Protein AF-A0A839P8F6-F1 (afdb_monomer_lite)

Secondary structure (DSSP, 8-state):
----HHHHHHHHH-TT-SEEEEEPPHHHHTTSSSPPPTTEEEEEEEETTT--EEEEEEETT------HHHHHHHHHHHHHHH-

Radius of gyration: 12.51 Å; chains: 1; bounding box: 26×25×32 Å

pLDDT: mean 90.81, std 7.26, range [53.88, 97.56]

Structure (mmCIF, N/CA/C/O backbone):
data_AF-A0A839P8F6-F1
#
_entry.id   AF-A0A839P8F6-F1
#
loop_
_atom_site.group_PDB
_atom_site.id
_atom_site.type_symbol
_atom_site.label_atom_id
_atom_site.label_alt_id
_atom_site.label_comp_id
_atom_site.label_asym_id
_atom_site.label_entity_id
_atom_site.label_seq_id
_atom_site.pdbx_PDB_ins_code
_atom_site.Cartn_x
_atom_site.Cartn_y
_atom_site.Cartn_z
_atom_site.occupancy
_atom_site.B_iso_or_equiv
_atom_site.auth_seq_id
_atom_site.auth_comp_id
_atom_site.auth_asym_id
_atom_site.auth_atom_id
_atom_site.pdbx_PDB_model_num
ATOM 1 N N . MET A 1 1 ? -0.744 -11.332 -0.998 1.00 74.44 1 MET A N 1
ATOM 2 C CA . MET A 1 1 ? 0.236 -10.800 -0.023 1.00 74.44 1 MET A CA 1
ATOM 3 C C . MET A 1 1 ? -0.456 -10.527 1.315 1.00 74.44 1 MET A C 1
ATOM 5 O O . MET A 1 1 ? -1.677 -10.454 1.322 1.00 74.44 1 MET A O 1
ATOM 9 N N . PHE A 1 2 ? 0.278 -10.407 2.429 1.00 80.19 2 PHE A N 1
ATOM 10 C CA . PHE A 1 2 ? -0.266 -10.005 3.739 1.00 80.19 2 PHE A CA 1
ATOM 11 C C . PHE A 1 2 ? 0.424 -8.727 4.244 1.00 80.19 2 PHE A C 1
ATOM 13 O O . PHE A 1 2 ? 1.578 -8.499 3.868 1.00 80.19 2 PHE A O 1
ATOM 20 N N . PRO A 1 3 ? -0.232 -7.922 5.102 1.00 83.62 3 PRO A N 1
ATOM 21 C CA . PRO A 1 3 ? 0.406 -6.780 5.749 1.00 83.62 3 PRO A CA 1
ATOM 22 C C . PRO A 1 3 ? 1.632 -7.210 6.558 1.00 83.62 3 PRO A C 1
ATOM 24 O O . PRO A 1 3 ? 1.634 -8.251 7.217 1.00 83.62 3 PRO A O 1
ATOM 27 N N . THR A 1 4 ? 2.677 -6.392 6.521 1.00 87.94 4 THR A N 1
ATOM 28 C CA . THR A 1 4 ? 3.916 -6.599 7.277 1.00 87.94 4 THR A CA 1
ATOM 29 C C . THR A 1 4 ? 3.830 -5.970 8.671 1.00 87.94 4 THR A C 1
ATOM 31 O O . THR A 1 4 ? 2.966 -5.139 8.950 1.00 87.94 4 THR A O 1
ATOM 34 N N . GLU A 1 5 ? 4.773 -6.296 9.558 1.00 91.44 5 GLU A N 1
ATOM 35 C CA . GLU A 1 5 ? 4.884 -5.634 10.869 1.00 91.44 5 GLU A CA 1
ATOM 36 C C . GLU A 1 5 ? 5.089 -4.111 10.740 1.00 91.44 5 GLU A C 1
ATOM 38 O O . GLU A 1 5 ? 4.562 -3.335 11.539 1.00 91.44 5 GLU A O 1
ATOM 43 N N . LEU A 1 6 ? 5.764 -3.666 9.673 1.00 91.00 6 LEU A N 1
ATOM 44 C CA . LEU A 1 6 ? 5.922 -2.246 9.349 1.00 91.00 6 LEU A CA 1
ATOM 45 C C . LEU A 1 6 ? 4.597 -1.583 8.953 1.00 91.00 6 LEU A C 1
ATOM 47 O O . LEU A 1 6 ? 4.445 -0.376 9.136 1.00 91.00 6 LEU A O 1
ATOM 51 N N . ASP A 1 7 ? 3.651 -2.337 8.389 1.00 93.56 7 ASP A N 1
ATOM 52 C CA . ASP A 1 7 ? 2.295 -1.864 8.086 1.00 93.56 7 ASP A CA 1
ATOM 53 C C . ASP A 1 7 ? 1.493 -1.663 9.367 1.00 93.56 7 ASP A C 1
ATOM 55 O O . ASP A 1 7 ? 0.939 -0.582 9.579 1.00 93.56 7 ASP A O 1
ATOM 59 N N . SER A 1 8 ? 1.562 -2.621 10.288 1.00 92.44 8 SER A N 1
ATOM 60 C CA . SER A 1 8 ? 0.972 -2.482 11.622 1.00 92.44 8 SER A CA 1
ATOM 61 C C . SER A 1 8 ? 1.545 -1.289 12.393 1.00 92.44 8 SER A C 1
ATOM 63 O O . SER A 1 8 ? 0.794 -0.502 12.971 1.00 92.44 8 SER A O 1
ATOM 65 N N . GLN A 1 9 ? 2.869 -1.106 12.377 1.00 95.19 9 GLN A N 1
ATOM 66 C CA . GLN A 1 9 ? 3.510 0.017 13.062 1.00 95.19 9 GLN A CA 1
ATOM 67 C C . GLN A 1 9 ? 3.148 1.369 12.431 1.00 95.19 9 GLN A C 1
ATOM 69 O O . GLN A 1 9 ? 2.972 2.357 13.144 1.00 95.19 9 GLN A O 1
ATOM 74 N N . TRP A 1 10 ? 2.988 1.426 11.108 1.00 96.12 10 TRP A N 1
ATOM 75 C CA . TRP A 1 10 ? 2.546 2.647 10.441 1.00 96.12 10 TRP A CA 1
ATOM 76 C C . TRP A 1 10 ? 1.118 3.027 10.841 1.00 96.12 10 TRP A C 1
ATOM 78 O O . TRP A 1 10 ? 0.898 4.182 11.193 1.00 96.12 10 TRP A O 1
ATOM 88 N N . PHE A 1 11 ? 0.174 2.079 10.884 1.00 96.81 11 PHE A N 1
ATOM 89 C CA . PHE A 1 11 ? -1.191 2.356 11.359 1.00 96.81 11 PHE A CA 1
ATOM 90 C C . PHE A 1 11 ? -1.245 2.739 12.840 1.00 96.81 11 PHE A C 1
ATOM 92 O O . PHE A 1 11 ? -2.104 3.523 13.236 1.00 96.81 11 PHE A O 1
ATOM 99 N N . HIS A 1 12 ? -0.328 2.224 13.664 1.00 95.50 12 HIS A N 1
ATOM 100 C CA . HIS A 1 12 ? -0.209 2.651 15.058 1.00 95.50 12 HIS A CA 1
ATOM 101 C C . HIS A 1 12 ? 0.180 4.133 15.169 1.00 95.50 12 HIS A C 1
ATOM 103 O O . HIS A 1 12 ? -0.377 4.859 15.988 1.00 95.50 12 HIS A O 1
ATOM 109 N N . ASN A 1 13 ? 1.098 4.588 14.313 1.00 97.12 13 ASN A N 1
ATOM 110 C CA . ASN A 1 13 ? 1.542 5.982 14.271 1.00 97.12 13 ASN A CA 1
ATOM 111 C C . ASN A 1 13 ? 0.570 6.910 13.521 1.00 97.12 13 ASN A C 1
ATOM 113 O O . ASN A 1 13 ? 0.651 8.124 13.680 1.00 97.12 13 ASN A O 1
ATOM 117 N N . ASN A 1 14 ? -0.339 6.349 12.720 1.00 96.38 14 ASN A N 1
ATOM 118 C CA . ASN A 1 14 ? -1.344 7.069 11.939 1.00 96.38 14 ASN A CA 1
ATOM 119 C C . ASN A 1 14 ? -2.746 6.533 12.288 1.00 96.38 14 ASN A C 1
ATOM 121 O O . ASN A 1 14 ? -3.380 5.861 11.470 1.00 96.38 14 ASN A O 1
ATOM 125 N N . PRO A 1 15 ? -3.229 6.766 13.524 1.00 95.81 15 PRO A N 1
ATOM 126 C CA . PRO A 1 15 ? -4.433 6.117 14.034 1.00 95.81 15 PRO A CA 1
ATOM 127 C C . PRO A 1 15 ? -5.710 6.520 13.288 1.00 95.81 15 PRO A C 1
ATOM 129 O O . PRO A 1 15 ? -6.642 5.719 13.249 1.00 95.81 15 PRO A O 1
ATOM 132 N N . ASP A 1 16 ? -5.730 7.698 12.666 1.00 97.00 16 ASP A N 1
ATOM 133 C CA . ASP A 1 16 ? -6.888 8.221 11.932 1.00 97.00 16 ASP A CA 1
ATOM 134 C C . ASP A 1 16 ? -6.981 7.695 10.495 1.00 97.00 16 ASP A C 1
ATOM 136 O O . ASP A 1 16 ? -7.971 7.940 9.817 1.00 97.00 16 ASP A O 1
ATOM 140 N N . ARG A 1 17 ? -5.957 6.974 10.026 1.00 97.56 17 ARG A N 1
ATOM 141 C CA . ARG A 1 17 ? -5.913 6.436 8.667 1.00 97.56 17 ARG A CA 1
ATOM 142 C C . ARG A 1 17 ? -6.627 5.091 8.589 1.00 97.56 17 ARG A C 1
ATOM 144 O O . ARG A 1 17 ? -6.366 4.198 9.406 1.00 97.56 17 ARG A O 1
ATOM 151 N N . GLU A 1 18 ? -7.486 4.935 7.589 1.00 97.38 18 GLU A N 1
ATOM 152 C CA . GLU A 1 18 ? -8.190 3.681 7.284 1.00 97.38 18 GLU A CA 1
ATOM 153 C C . GLU A 1 18 ? -7.448 2.833 6.250 1.00 97.38 18 GLU A C 1
ATOM 155 O O . GLU A 1 18 ? -7.487 1.598 6.312 1.00 97.38 18 GLU A O 1
ATOM 160 N N . PHE A 1 19 ? -6.717 3.488 5.349 1.00 97.06 19 PHE A N 1
ATOM 161 C CA . PHE A 1 19 ? -5.910 2.846 4.327 1.00 97.06 19 PHE A CA 1
ATOM 162 C C . PHE A 1 19 ? -4.451 3.286 4.419 1.00 97.06 19 PHE A C 1
ATOM 164 O O . PHE A 1 19 ? -4.113 4.372 4.892 1.00 97.06 19 PHE A O 1
ATOM 171 N N . ARG A 1 20 ? -3.563 2.411 3.949 1.00 96.12 20 ARG A N 1
ATOM 172 C CA . ARG A 1 20 ? -2.155 2.726 3.722 1.00 96.12 20 ARG A CA 1
ATOM 173 C C . ARG A 1 20 ? -1.816 2.429 2.274 1.00 96.12 20 ARG A C 1
ATOM 175 O O . ARG A 1 20 ? -1.866 1.271 1.864 1.00 96.12 20 ARG A O 1
ATOM 182 N N . LEU A 1 21 ? -1.394 3.453 1.542 1.00 95.62 21 LEU A N 1
ATOM 183 C CA . LEU A 1 21 ? -0.716 3.291 0.263 1.00 95.62 21 LEU A CA 1
ATOM 184 C C . LEU A 1 21 ? 0.786 3.104 0.508 1.00 95.62 21 LEU A C 1
ATOM 186 O O . LEU A 1 21 ? 1.411 3.870 1.246 1.00 95.62 21 LEU A O 1
ATOM 190 N N . ARG A 1 22 ? 1.389 2.076 -0.095 1.00 93.75 22 ARG A N 1
ATOM 191 C CA . ARG A 1 22 ? 2.830 1.828 0.035 1.00 93.75 22 ARG A CA 1
ATOM 192 C C . ARG A 1 22 ? 3.433 1.248 -1.236 1.00 93.75 22 ARG A C 1
ATOM 194 O O . ARG A 1 22 ? 2.892 0.317 -1.829 1.00 93.75 22 ARG A O 1
ATOM 201 N N . ARG A 1 23 ? 4.621 1.747 -1.591 1.00 92.06 23 ARG A N 1
ATOM 202 C CA . ARG A 1 23 ? 5.462 1.168 -2.642 1.00 92.06 23 ARG A CA 1
ATOM 203 C C . ARG A 1 23 ? 6.078 -0.151 -2.176 1.00 92.06 23 ARG A C 1
ATOM 205 O O . ARG A 1 23 ? 6.665 -0.223 -1.092 1.00 92.06 23 ARG A O 1
ATOM 212 N N . GLN A 1 24 ? 5.979 -1.175 -3.010 1.00 91.44 24 GLN A N 1
ATOM 213 C CA . GLN A 1 24 ? 6.569 -2.479 -2.749 1.00 91.44 24 GLN A CA 1
ATOM 214 C C . GLN A 1 24 ? 8.025 -2.541 -3.215 1.00 91.44 24 GLN A C 1
ATOM 216 O O . GLN A 1 24 ? 8.423 -1.961 -4.230 1.00 91.44 24 GLN A O 1
ATOM 221 N N . SER A 1 25 ? 8.834 -3.263 -2.453 1.00 89.38 25 SER A N 1
ATOM 222 C CA . SER A 1 25 ? 10.209 -3.594 -2.804 1.00 89.38 25 SER A CA 1
ATOM 223 C C . SER A 1 25 ? 10.268 -4.682 -3.887 1.00 89.38 25 SER A C 1
ATOM 225 O O . SER A 1 25 ? 9.323 -5.459 -4.037 1.00 89.38 25 SER A O 1
ATOM 227 N N . PRO A 1 26 ? 11.401 -4.817 -4.605 1.00 88.62 26 PRO A N 1
ATOM 228 C CA . PRO A 1 26 ? 11.603 -5.906 -5.561 1.00 88.62 26 PRO A CA 1
ATOM 229 C C . PRO A 1 26 ? 11.368 -7.307 -5.003 1.00 88.62 26 PRO A C 1
ATOM 231 O O . PRO A 1 26 ? 10.865 -8.163 -5.719 1.00 88.62 26 PRO A O 1
ATOM 234 N N . ALA A 1 27 ? 11.690 -7.544 -3.730 1.00 87.25 27 ALA A N 1
ATOM 235 C CA . ALA A 1 27 ? 11.451 -8.838 -3.096 1.00 87.25 27 ALA A CA 1
ATOM 236 C C . ALA A 1 27 ? 9.953 -9.131 -2.893 1.00 87.25 27 ALA A C 1
ATOM 238 O O . ALA A 1 27 ? 9.551 -10.290 -2.921 1.00 87.25 27 ALA A O 1
ATOM 239 N N . GLU A 1 28 ? 9.130 -8.097 -2.700 1.00 88.25 28 GLU A N 1
ATOM 240 C CA . GLU A 1 28 ? 7.688 -8.243 -2.474 1.00 88.25 28 GLU A CA 1
ATOM 241 C C . GLU A 1 28 ? 6.953 -8.530 -3.786 1.00 88.25 28 GLU A C 1
ATOM 243 O O . GLU A 1 28 ? 6.224 -9.518 -3.871 1.00 88.25 28 GLU A O 1
ATOM 248 N N . PHE A 1 29 ? 7.205 -7.745 -4.841 1.00 88.50 29 PHE A N 1
ATOM 249 C CA . PHE A 1 29 ? 6.507 -7.949 -6.116 1.00 88.50 29 PHE A CA 1
ATOM 250 C C . PHE A 1 29 ? 7.052 -9.126 -6.938 1.00 88.50 29 PHE A C 1
ATOM 252 O O . PHE A 1 29 ? 6.423 -9.553 -7.901 1.00 88.50 29 PHE A O 1
ATOM 259 N N . GLN A 1 30 ? 8.202 -9.702 -6.570 1.00 86.38 30 GLN A N 1
ATOM 260 C CA . GLN A 1 30 ? 8.681 -10.958 -7.166 1.00 86.38 30 GLN A CA 1
ATOM 261 C C . GLN A 1 30 ? 7.720 -12.132 -6.941 1.00 86.38 30 GLN A C 1
ATOM 263 O O . GLN A 1 30 ? 7.756 -13.096 -7.702 1.00 86.38 30 GLN A O 1
ATOM 268 N N . ALA A 1 31 ? 6.871 -12.059 -5.913 1.00 84.19 31 ALA A N 1
ATOM 269 C CA . ALA A 1 31 ? 5.840 -13.055 -5.650 1.00 84.19 31 ALA A CA 1
ATOM 270 C C . ALA A 1 31 ? 4.578 -12.868 -6.514 1.00 84.19 31 ALA A C 1
ATOM 272 O O . ALA A 1 31 ? 3.668 -13.696 -6.437 1.00 84.19 31 ALA A O 1
ATOM 273 N N . TRP A 1 32 ? 4.493 -11.795 -7.310 1.00 87.50 32 TRP A N 1
ATOM 274 C CA . TRP A 1 32 ? 3.332 -11.540 -8.158 1.00 87.50 32 TRP A CA 1
ATOM 275 C C . TRP A 1 32 ? 3.242 -12.566 -9.292 1.00 87.50 32 TRP A C 1
ATOM 277 O O . TRP A 1 32 ? 4.269 -12.936 -9.867 1.00 87.50 32 TRP A O 1
ATOM 287 N N . PRO A 1 33 ? 2.024 -12.987 -9.688 1.00 86.75 33 PRO A N 1
ATOM 288 C CA . PRO A 1 33 ? 1.837 -13.853 -10.852 1.00 86.75 33 PRO A CA 1
ATOM 289 C C . PRO A 1 33 ? 2.384 -13.236 -12.145 1.00 86.75 33 PRO A C 1
ATOM 291 O O . PRO A 1 33 ? 2.894 -13.948 -13.009 1.00 86.75 33 PRO A O 1
ATOM 294 N N . VAL A 1 34 ? 2.272 -11.910 -12.266 1.00 85.50 34 VAL A N 1
ATOM 295 C CA . VAL A 1 34 ? 2.805 -11.120 -13.374 1.00 85.50 34 VAL A CA 1
ATOM 296 C C . VAL A 1 34 ? 3.582 -9.948 -12.771 1.00 85.50 34 VAL A C 1
ATOM 298 O O . VAL A 1 34 ? 2.973 -9.114 -12.101 1.00 85.50 34 VAL A O 1
ATOM 301 N N . PRO A 1 35 ? 4.911 -9.875 -12.956 1.00 85.25 35 PRO A N 1
ATOM 302 C CA . PRO A 1 35 ? 5.696 -8.767 -12.432 1.00 85.25 35 PRO A CA 1
ATOM 303 C C . PRO A 1 35 ? 5.359 -7.459 -13.170 1.00 85.25 35 PRO A C 1
ATOM 305 O O . PRO A 1 35 ? 4.983 -7.504 -14.345 1.00 85.25 35 PRO A O 1
ATOM 308 N N . PRO A 1 36 ? 5.538 -6.290 -12.527 1.00 90.62 36 PRO A N 1
ATOM 309 C CA . PRO A 1 36 ? 5.385 -5.001 -13.191 1.00 90.62 36 PRO A CA 1
ATOM 310 C C . PRO A 1 36 ? 6.304 -4.871 -14.411 1.00 90.62 36 PRO A C 1
ATOM 312 O O . PRO A 1 36 ? 7.456 -5.316 -14.394 1.00 90.62 36 PRO A O 1
ATOM 315 N N . GLU A 1 37 ? 5.808 -4.216 -15.457 1.00 90.88 37 GLU A N 1
ATOM 316 C CA . GLU A 1 37 ? 6.590 -3.938 -16.659 1.00 90.88 37 GLU A CA 1
ATOM 317 C C . GLU A 1 37 ? 7.762 -2.976 -16.375 1.00 90.88 37 GLU A C 1
ATOM 319 O O . GLU A 1 37 ? 7.705 -2.169 -15.439 1.00 90.88 37 GLU A O 1
ATOM 324 N N . PRO A 1 38 ? 8.836 -3.004 -17.186 1.00 90.38 38 PRO A N 1
ATOM 325 C CA . PRO A 1 38 ? 9.893 -2.004 -17.101 1.00 90.38 38 PRO A CA 1
ATOM 326 C C . PRO A 1 38 ? 9.327 -0.581 -17.197 1.00 90.38 38 PRO A C 1
ATOM 328 O O . PRO A 1 38 ? 8.606 -0.254 -18.133 1.00 90.38 38 PRO A O 1
ATOM 331 N N . GLY A 1 39 ? 9.682 0.275 -16.237 1.00 92.00 39 GLY A N 1
ATOM 332 C CA . GLY A 1 39 ? 9.131 1.631 -16.141 1.00 92.00 39 GLY A CA 1
ATOM 333 C C . GLY A 1 39 ? 7.889 1.746 -15.255 1.00 92.00 39 GLY A C 1
ATOM 334 O O . GLY A 1 39 ? 7.421 2.862 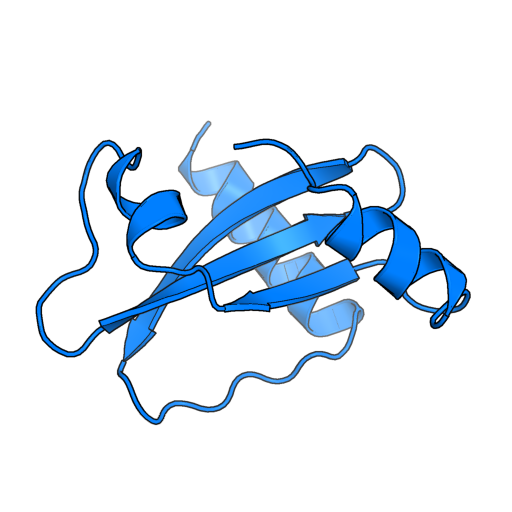-15.055 1.00 92.00 39 GLY A O 1
ATOM 335 N N . MET A 1 40 ? 7.414 0.644 -14.666 1.00 94.25 40 MET A N 1
ATOM 336 C CA . MET A 1 40 ? 6.366 0.636 -13.645 1.00 94.25 40 MET A CA 1
ATOM 337 C C . MET A 1 40 ? 6.944 0.421 -12.235 1.00 94.25 40 ME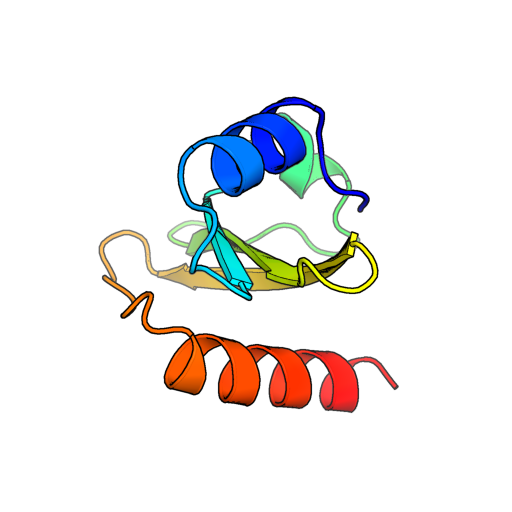T A C 1
ATOM 339 O O . MET A 1 40 ? 7.944 -0.273 -12.039 1.00 94.25 40 MET A O 1
ATOM 343 N N . ALA A 1 41 ? 6.302 1.005 -11.229 1.00 92.38 41 ALA A N 1
ATOM 344 C CA . ALA A 1 41 ? 6.522 0.749 -9.814 1.00 92.38 41 ALA A CA 1
ATOM 345 C C . ALA A 1 41 ? 5.367 -0.087 -9.251 1.00 92.38 41 ALA A C 1
ATOM 347 O O . ALA A 1 41 ? 4.206 0.225 -9.501 1.00 92.38 41 ALA A O 1
ATOM 348 N N . ALA A 1 42 ? 5.690 -1.113 -8.462 1.00 94.12 42 ALA A N 1
ATOM 349 C CA . ALA A 1 42 ? 4.699 -1.872 -7.706 1.00 94.12 42 ALA A CA 1
ATOM 350 C C . ALA A 1 42 ? 4.249 -1.104 -6.461 1.00 94.12 42 ALA A C 1
ATOM 352 O O . ALA A 1 42 ? 5.073 -0.617 -5.677 1.00 94.12 42 ALA A O 1
ATOM 353 N N . TRP A 1 43 ? 2.941 -1.057 -6.264 1.00 94.44 43 TRP A N 1
ATOM 354 C CA . TRP A 1 43 ? 2.269 -0.447 -5.132 1.00 94.44 43 TRP A CA 1
ATOM 355 C C . TRP A 1 43 ? 1.250 -1.415 -4.545 1.00 94.44 43 TRP A C 1
ATOM 357 O O . TRP A 1 43 ? 0.790 -2.356 -5.193 1.00 94.44 43 TRP A O 1
ATOM 367 N N . CYS A 1 44 ? 0.898 -1.168 -3.291 1.00 94.12 44 CYS A N 1
ATOM 368 C CA . CYS A 1 44 ? -0.203 -1.846 -2.637 1.00 94.12 44 CYS A CA 1
ATOM 369 C C . CYS A 1 44 ? -1.012 -0.877 -1.782 1.00 94.12 44 CYS A C 1
ATOM 371 O O . CYS A 1 44 ? -0.465 0.087 -1.234 1.00 94.12 44 CYS A O 1
ATOM 373 N N . ILE A 1 45 ? -2.304 -1.169 -1.668 1.00 96.00 45 ILE A N 1
ATOM 374 C CA . ILE A 1 45 ? -3.221 -0.526 -0.731 1.00 96.00 45 ILE A CA 1
ATOM 375 C C . ILE A 1 45 ? -3.577 -1.552 0.332 1.00 96.00 45 ILE A C 1
ATOM 377 O O . ILE A 1 45 ? -3.986 -2.668 0.015 1.00 96.00 45 ILE A O 1
ATOM 381 N N . ILE A 1 46 ? -3.426 -1.164 1.593 1.00 96.50 46 ILE A N 1
ATOM 382 C CA . ILE A 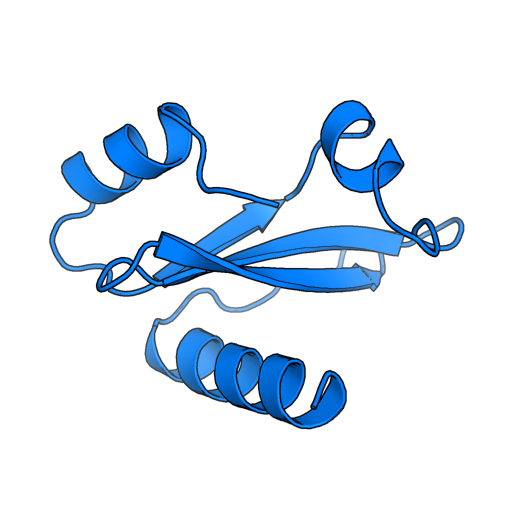1 46 ? -3.728 -2.007 2.746 1.00 96.50 46 ILE A CA 1
ATOM 383 C C . ILE A 1 46 ? -4.894 -1.388 3.504 1.00 96.50 46 ILE A C 1
ATOM 385 O O . ILE A 1 46 ? -4.815 -0.221 3.887 1.00 96.50 46 ILE A O 1
ATOM 389 N N . ARG A 1 47 ? -5.947 -2.166 3.761 1.00 96.75 47 ARG A N 1
ATOM 390 C CA . ARG A 1 47 ? -7.093 -1.750 4.575 1.00 96.75 47 ARG A CA 1
ATOM 391 C C . ARG A 1 47 ? -6.875 -2.116 6.039 1.00 96.75 47 ARG A C 1
ATOM 393 O O . ARG A 1 47 ? -6.655 -3.279 6.370 1.00 96.75 47 ARG A O 1
ATOM 400 N N . LYS A 1 48 ? -6.987 -1.141 6.941 1.00 95.88 48 LYS A N 1
ATOM 401 C CA . LYS A 1 48 ? -6.756 -1.326 8.384 1.00 95.88 48 LYS A CA 1
ATOM 402 C C . LYS A 1 48 ? -7.741 -2.291 9.046 1.00 95.88 48 LYS A C 1
ATOM 404 O O . LYS A 1 48 ? -7.348 -3.034 9.939 1.00 95.88 48 LYS A O 1
ATOM 409 N N . ALA A 1 49 ? -9.009 -2.257 8.631 1.00 94.50 49 ALA A N 1
ATOM 410 C CA . ALA A 1 49 ? -10.103 -2.965 9.301 1.00 94.50 49 ALA A CA 1
ATOM 411 C C . ALA A 1 49 ? -9.913 -4.491 9.349 1.00 94.50 49 ALA A C 1
ATOM 413 O O . ALA A 1 49 ? -10.252 -5.125 10.346 1.00 94.50 49 ALA A O 1
ATOM 414 N N . ASP A 1 50 ? -9.374 -5.073 8.280 1.00 93.50 50 ASP A N 1
ATOM 415 C CA . ASP A 1 50 ? -9.226 -6.521 8.117 1.00 93.50 50 ASP A CA 1
ATOM 416 C C . ASP A 1 50 ? -7.852 -6.944 7.581 1.00 93.50 50 ASP A C 1
ATOM 418 O O . ASP A 1 50 ? -7.601 -8.133 7.392 1.00 93.50 50 ASP A O 1
ATOM 422 N N . GLY A 1 51 ? -6.952 -5.987 7.340 1.00 92.75 51 GLY A N 1
ATOM 423 C CA . GLY A 1 51 ? -5.630 -6.247 6.782 1.00 92.75 51 GLY A CA 1
ATOM 424 C C . GLY A 1 51 ? -5.663 -6.704 5.324 1.00 92.75 51 GLY A C 1
ATOM 425 O O . GLY A 1 51 ? -4.687 -7.290 4.860 1.00 92.75 51 GLY A O 1
ATOM 426 N N . ALA A 1 52 ? -6.764 -6.488 4.600 1.00 94.38 52 ALA A N 1
ATOM 427 C CA . ALA A 1 52 ? -6.827 -6.840 3.190 1.00 94.38 52 ALA A CA 1
ATOM 428 C C . ALA A 1 52 ? -5.849 -5.985 2.366 1.00 94.38 52 ALA A C 1
ATOM 430 O O . ALA A 1 52 ? -5.628 -4.812 2.672 1.00 94.38 52 ALA A O 1
ATOM 431 N N . VAL A 1 53 ? -5.259 -6.587 1.330 1.00 94.12 53 VAL A N 1
ATOM 432 C CA . VAL A 1 53 ? -4.222 -5.973 0.492 1.00 94.12 53 VAL A CA 1
ATOM 433 C C . VAL A 1 53 ? -4.609 -6.123 -0.966 1.00 94.12 53 VAL A C 1
ATOM 435 O O . VAL A 1 53 ? -4.825 -7.246 -1.413 1.00 94.12 53 VAL A O 1
ATOM 438 N N . GLU A 1 54 ? -4.616 -5.011 -1.692 1.00 94.19 54 GLU A N 1
ATOM 439 C CA . GLU A 1 54 ? -4.736 -5.000 -3.149 1.00 94.19 54 GLU A CA 1
ATOM 440 C C . GLU A 1 54 ? -3.459 -4.442 -3.776 1.00 94.19 54 GLU A C 1
ATOM 442 O O . GLU A 1 54 ? -2.828 -3.519 -3.252 1.00 94.19 54 GLU A O 1
ATOM 447 N N . GLU A 1 55 ? -3.060 -5.040 -4.892 1.00 93.31 55 GLU A N 1
ATOM 448 C CA . GLU A 1 55 ? -1.768 -4.849 -5.543 1.00 93.31 55 GLU A CA 1
ATOM 449 C C . GLU A 1 55 ? -1.963 -4.237 -6.931 1.00 93.31 55 GLU A C 1
ATOM 451 O O . GLU A 1 55 ? -2.845 -4.649 -7.683 1.00 93.31 55 GLU A O 1
ATOM 456 N N . PHE A 1 56 ? -1.152 -3.239 -7.283 1.00 93.00 56 PHE A N 1
ATOM 457 C CA . PHE A 1 56 ? -1.260 -2.553 -8.571 1.00 93.00 56 PHE A CA 1
ATOM 458 C C . PHE A 1 56 ? 0.054 -1.877 -8.974 1.00 93.00 56 PHE A C 1
ATOM 460 O O . PHE A 1 56 ? 0.932 -1.634 -8.147 1.00 93.00 56 PHE A O 1
ATOM 467 N N . ALA A 1 57 ? 0.205 -1.573 -10.261 1.00 93.69 57 ALA A N 1
ATOM 468 C CA . ALA A 1 57 ? 1.399 -0.934 -10.796 1.00 93.69 57 ALA A CA 1
ATOM 469 C C . ALA A 1 57 ? 1.067 0.427 -11.419 1.00 93.69 57 ALA A C 1
ATOM 471 O O . ALA A 1 57 ? 0.058 0.564 -12.108 1.00 93.69 57 ALA A O 1
ATOM 472 N N . LEU A 1 58 ? 1.938 1.412 -11.194 1.00 93.25 58 LEU A N 1
ATOM 473 C CA . LEU A 1 58 ? 1.866 2.747 -11.798 1.00 93.25 58 LEU A CA 1
ATOM 474 C C . LEU A 1 58 ? 3.180 3.082 -12.509 1.00 93.25 58 LEU A C 1
ATOM 476 O O . LEU A 1 58 ? 4.225 2.587 -12.075 1.00 93.25 58 LEU A O 1
ATOM 480 N N . PRO A 1 59 ? 3.174 3.940 -13.543 1.00 94.31 59 PRO A N 1
ATOM 481 C CA . PRO A 1 59 ? 4.400 4.472 -14.126 1.00 94.3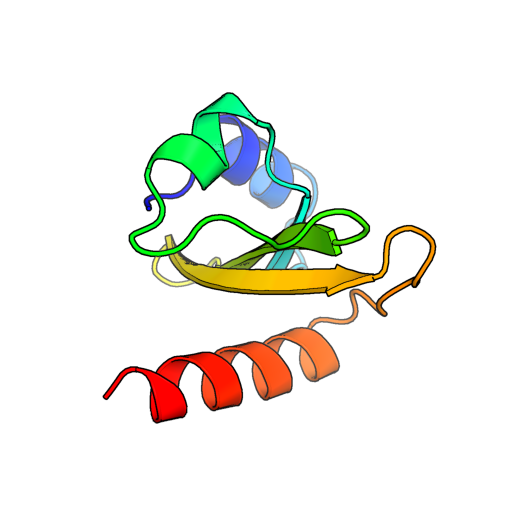1 59 PRO A CA 1
ATOM 482 C C . PRO A 1 59 ? 5.328 5.078 -13.067 1.00 94.31 59 PRO A C 1
ATOM 484 O O . PRO A 1 59 ? 4.903 5.734 -12.116 1.00 94.31 59 PRO A O 1
ATOM 487 N N . VAL A 1 60 ? 6.633 4.855 -13.209 1.00 90.94 60 VAL A N 1
ATOM 488 C CA . VAL A 1 60 ? 7.619 5.465 -12.313 1.00 90.94 60 VAL A CA 1
ATOM 489 C C . VAL A 1 60 ? 7.598 6.981 -12.499 1.00 90.94 60 VAL A C 1
ATOM 491 O O . VAL A 1 60 ? 7.855 7.474 -13.593 1.00 90.94 60 VAL A O 1
ATOM 494 N N . GLY A 1 61 ? 7.384 7.705 -11.402 1.00 87.56 61 GLY A N 1
ATOM 495 C CA . GLY A 1 61 ? 7.316 9.167 -11.393 1.00 87.56 61 GLY A CA 1
ATOM 496 C C . GLY A 1 61 ? 5.894 9.706 -11.278 1.00 87.56 61 GLY A C 1
ATOM 497 O O . GLY A 1 61 ? 5.749 10.889 -10.985 1.00 87.56 61 GLY A O 1
ATOM 498 N N . ASP A 1 62 ? 4.878 8.853 -11.432 1.00 86.06 62 ASP A N 1
ATOM 499 C CA . ASP A 1 62 ? 3.506 9.227 -11.111 1.00 86.06 62 ASP A CA 1
ATOM 500 C C . ASP A 1 62 ? 3.339 9.333 -9.592 1.00 86.06 62 ASP A C 1
ATOM 502 O O . ASP A 1 62 ? 3.770 8.464 -8.824 1.00 86.06 62 ASP A O 1
ATOM 506 N N . GLU A 1 63 ? 2.709 10.425 -9.172 1.00 78.25 63 GLU A N 1
ATOM 507 C CA . GLU A 1 63 ? 2.274 10.641 -7.801 1.00 78.25 63 GLU A CA 1
ATOM 508 C C . GLU A 1 63 ? 0.809 10.230 -7.694 1.00 78.25 63 GLU A C 1
ATOM 510 O O . GLU A 1 63 ? -0.006 10.553 -8.560 1.00 78.25 63 GLU A O 1
ATOM 515 N N . MET A 1 64 ? 0.482 9.497 -6.635 1.00 81.44 64 MET A N 1
ATOM 516 C CA . MET A 1 64 ? -0.892 9.141 -6.324 1.00 81.44 64 MET A CA 1
ATOM 517 C C . MET A 1 64 ? -1.295 9.848 -5.042 1.00 81.44 64 MET A C 1
ATOM 519 O O . MET A 1 64 ? -0.519 9.880 -4.083 1.00 81.44 64 MET A O 1
ATOM 523 N N . ASP A 1 65 ? -2.504 10.397 -5.043 1.00 85.31 65 ASP A N 1
ATOM 524 C CA . ASP A 1 65 ? -3.105 10.895 -3.821 1.00 85.31 65 ASP A CA 1
ATOM 525 C C . ASP A 1 65 ? -3.288 9.743 -2.827 1.00 85.31 65 ASP A C 1
ATOM 527 O O . ASP A 1 65 ? -3.663 8.629 -3.203 1.00 85.31 65 ASP A O 1
ATOM 531 N N . ASP A 1 66 ? -2.984 10.008 -1.562 1.00 89.94 66 ASP A N 1
ATOM 532 C CA . ASP A 1 66 ? -3.104 9.023 -0.505 1.00 89.94 66 ASP A CA 1
ATOM 533 C C . ASP A 1 66 ? -4.347 9.223 0.358 1.00 89.94 66 ASP A C 1
ATOM 535 O O . ASP A 1 66 ? -4.500 8.457 1.297 1.00 89.94 66 ASP A O 1
ATOM 539 N N . TYR A 1 67 ? -5.251 10.172 0.085 1.00 94.25 67 TYR A N 1
ATOM 540 C CA . TYR A 1 67 ? -6.466 10.323 0.897 1.00 94.25 67 TYR A CA 1
ATOM 541 C C . TYR A 1 67 ? -7.297 9.030 0.963 1.00 94.25 67 TYR A C 1
ATOM 543 O O . TYR A 1 67 ? -7.506 8.349 -0.039 1.00 94.25 67 TYR A O 1
ATOM 551 N N . ASP A 1 68 ? -7.816 8.706 2.154 1.00 96.12 68 ASP A N 1
ATOM 552 C CA . ASP A 1 68 ? -8.530 7.442 2.392 1.00 96.12 68 ASP A CA 1
ATOM 553 C C . ASP A 1 68 ? -9.758 7.265 1.477 1.00 96.12 68 ASP A C 1
ATOM 555 O O . ASP A 1 68 ? -10.052 6.142 1.081 1.00 96.12 68 ASP A O 1
ATOM 559 N N . GLU A 1 69 ? -10.434 8.350 1.078 1.00 95.31 69 GLU A N 1
ATOM 560 C CA . GLU A 1 69 ? -11.566 8.300 0.138 1.00 95.31 69 GLU A CA 1
ATOM 561 C C . GLU A 1 69 ? -11.145 7.825 -1.264 1.00 95.31 69 GLU A C 1
ATOM 563 O O . GLU A 1 69 ? -11.794 6.9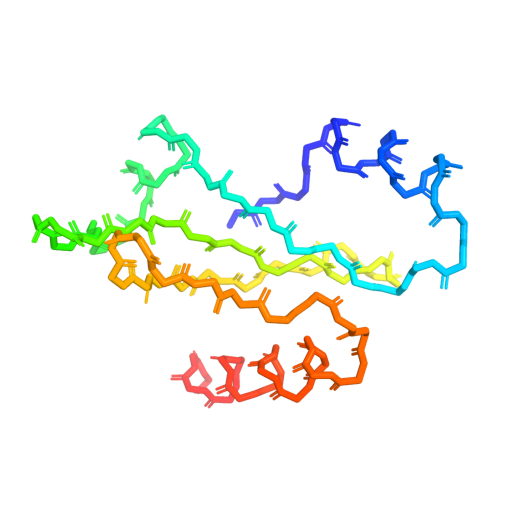51 -1.841 1.00 95.31 69 GLU A O 1
ATOM 568 N N . GLU A 1 70 ? -10.034 8.347 -1.788 1.00 94.56 70 GLU A N 1
ATOM 569 C CA . GLU A 1 70 ? -9.481 7.956 -3.091 1.00 94.56 70 GLU A CA 1
ATOM 570 C C . GLU A 1 70 ? -8.937 6.521 -3.043 1.00 94.56 70 GLU A C 1
ATOM 572 O O . GLU A 1 70 ? -9.188 5.707 -3.939 1.00 94.56 70 GLU A O 1
ATOM 577 N N . LEU A 1 71 ? -8.243 6.170 -1.953 1.00 95.88 71 LEU A N 1
ATOM 578 C CA . LEU A 1 71 ? -7.723 4.819 -1.749 1.00 95.88 71 LEU A CA 1
ATOM 579 C C . LEU A 1 71 ? -8.838 3.785 -1.596 1.00 95.88 71 LEU A C 1
ATOM 581 O O . LEU A 1 71 ? -8.696 2.685 -2.121 1.00 95.88 71 LEU A O 1
ATOM 585 N N . MET A 1 72 ? -9.945 4.125 -0.932 1.00 95.50 72 MET A N 1
ATOM 586 C CA . MET A 1 72 ? -11.120 3.260 -0.821 1.00 95.50 72 MET A CA 1
ATOM 587 C C . MET A 1 72 ? -11.709 2.958 -2.200 1.00 95.50 72 MET A C 1
ATOM 589 O O . MET A 1 72 ? -11.905 1.793 -2.543 1.00 95.50 72 MET A O 1
ATOM 593 N N . GLN A 1 73 ? -11.935 3.993 -3.017 1.00 94.62 73 GLN A N 1
ATOM 594 C CA . GLN A 1 73 ? -12.484 3.820 -4.363 1.00 94.62 73 GLN A CA 1
ATOM 595 C C . GLN A 1 73 ? -11.573 2.963 -5.245 1.00 94.62 73 GLN A C 1
ATOM 597 O O . GLN A 1 73 ? -12.062 2.078 -5.950 1.00 94.62 73 GLN A O 1
ATOM 602 N N . LEU A 1 74 ? -10.254 3.193 -5.210 1.00 94.88 74 LEU A N 1
ATOM 603 C CA . LEU A 1 74 ? -9.320 2.364 -5.970 1.00 94.88 74 LEU A CA 1
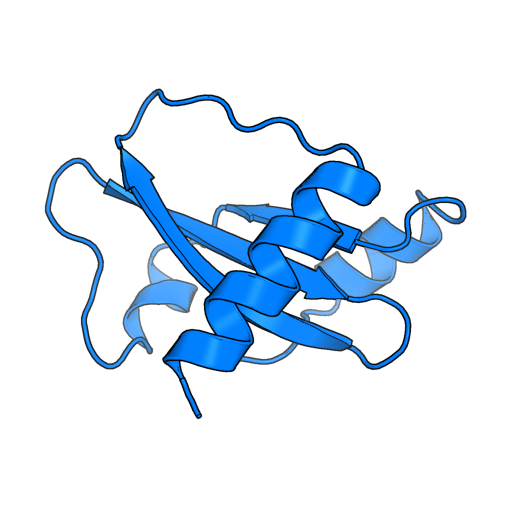ATOM 604 C C . LEU A 1 74 ? -9.279 0.926 -5.436 1.00 94.88 74 LEU A C 1
ATOM 606 O O . LEU A 1 74 ? -9.268 -0.013 -6.229 1.00 94.88 74 LEU A O 1
ATOM 610 N N . PHE A 1 75 ? -9.270 0.738 -4.116 1.00 95.25 75 PHE A N 1
ATOM 611 C CA . PHE A 1 75 ? -9.244 -0.583 -3.490 1.00 95.25 75 PHE A CA 1
ATOM 612 C C . PHE A 1 75 ? -10.431 -1.441 -3.941 1.00 95.25 75 PHE A C 1
ATOM 614 O O . PHE A 1 75 ? -10.238 -2.576 -4.379 1.00 95.25 75 PHE A O 1
ATOM 621 N N . ASP A 1 76 ? -11.641 -0.883 -3.904 1.00 95.06 76 ASP A N 1
ATOM 622 C CA . ASP A 1 76 ? -12.849 -1.586 -4.336 1.00 95.06 76 ASP A CA 1
ATOM 623 C C . ASP A 1 76 ? -12.796 -1.916 -5.838 1.00 95.06 76 ASP A C 1
ATOM 625 O O . ASP A 1 76 ? -13.061 -3.050 -6.237 1.00 95.06 76 ASP A O 1
ATOM 629 N N . GLN A 1 77 ? -12.335 -0.979 -6.676 1.00 94.00 77 GLN A N 1
ATOM 630 C CA . GLN A 1 77 ? -12.152 -1.225 -8.113 1.00 94.00 77 GLN A CA 1
ATOM 631 C C . GLN A 1 77 ? -11.139 -2.337 -8.416 1.00 94.00 77 GLN A C 1
ATOM 633 O O . GLN A 1 77 ? -11.329 -3.094 -9.370 1.00 94.00 77 GLN A O 1
ATOM 638 N N . LEU A 1 78 ? -10.037 -2.417 -7.665 1.00 92.12 78 LEU A N 1
ATOM 639 C CA . LEU A 1 78 ? -9.025 -3.464 -7.839 1.00 92.12 78 LEU A CA 1
ATOM 640 C C . LEU A 1 78 ? -9.584 -4.834 -7.454 1.00 92.12 78 LEU A C 1
ATOM 642 O O . LEU A 1 78 ? -9.369 -5.807 -8.179 1.00 92.12 78 LEU A O 1
ATOM 646 N N . ARG A 1 79 ? -10.357 -4.888 -6.369 1.00 89.94 79 ARG A N 1
ATOM 647 C CA . ARG A 1 79 ? -10.951 -6.119 -5.850 1.00 89.94 79 ARG A CA 1
ATOM 648 C C . ARG A 1 79 ? -12.077 -6.667 -6.729 1.00 89.94 79 ARG A C 1
ATOM 650 O O . ARG A 1 79 ? -12.177 -7.875 -6.936 1.00 89.94 79 ARG A O 1
ATOM 657 N N . ASP A 1 80 ? -12.886 -5.790 -7.314 1.00 87.44 80 ASP A N 1
ATOM 658 C CA . ASP A 1 80 ? -13.930 -6.192 -8.264 1.00 87.44 80 ASP A CA 1
ATOM 659 C C . ASP A 1 80 ? -13.346 -6.760 -9.570 1.00 87.44 80 ASP A C 1
ATOM 661 O O . ASP A 1 80 ? -13.997 -7.550 -10.247 1.00 87.44 80 ASP A O 1
ATOM 665 N N . ARG A 1 81 ? -12.110 -6.391 -9.940 1.00 76.50 81 ARG A N 1
ATOM 666 C CA . ARG A 1 81 ? -11.420 -6.927 -11.131 1.00 76.50 81 ARG A CA 1
ATOM 667 C C . ARG A 1 81 ? -10.795 -8.302 -10.911 1.00 76.50 81 ARG A C 1
ATOM 669 O O . ARG A 1 81 ? -10.500 -8.987 -11.890 1.00 76.50 81 ARG A O 1
ATOM 676 N N . THR A 1 82 ? -10.532 -8.675 -9.663 1.00 59.97 82 THR A N 1
ATOM 677 C CA . THR A 1 82 ? -9.931 -9.962 -9.285 1.00 59.97 82 THR A CA 1
ATOM 678 C C . THR A 1 82 ? -10.965 -11.031 -8.922 1.00 59.97 82 THR A C 1
ATOM 680 O O . THR A 1 82 ? -10.572 -12.181 -8.706 1.00 59.97 82 THR A O 1
ATOM 683 N N . THR A 1 83 ? -12.258 -10.682 -8.894 1.00 53.88 83 THR A N 1
ATOM 684 C CA . THR A 1 83 ? -13.389 -11.591 -8.620 1.00 53.88 83 THR A CA 1
ATOM 685 C C . THR A 1 83 ? -14.060 -12.060 -9.911 1.00 53.88 83 THR A C 1
ATOM 687 O O . THR A 1 83 ? -14.442 -13.252 -9.970 1.00 53.88 83 THR A O 1
#

Foldseek 3Di:
DFDDVVNVVVCVVVVVAQKDKDWDDPVVQVPPPDHDDPQKTKIWMAGPPPRDIFIDIDGPPDDDDPPNVRSVVVVVVRVVVVD

Sequence (83 aa):
MFPTELDSQWFHNNPDREFRLRRQSPAEFQAWPVPPEPGMAAWCIIRKADGAVEEFALPVGDEMDDYDEELMQLFDQLRDRTT